Protein AF-A0A382AX75-F1 (afdb_monomer_lite)

InterPro domains:
  IPR029475 Protein of unknown function DUF6807 [PF14100] (88-150)

Organism: NCBI:txid408172

Radius of gyration: 19.89 Å; chains: 1; bounding box: 48×31×46 Å

Secondary structure (DSSP, 8-state):
-EEEEE-SS-B-SEEEEEEPPTT---SEEEEEETTS-EEEEEE-SSSSEEEEEE--B-TT-EEEEEEEEES--PPPTTEEEEEETTEEEEEETTEEEEEEE-STTSSS-EEEEEB-TTS-B-SSS---S--TT--GGGGSTT---SSTT--

Foldseek 3Di:
DKDKDADQAWDAWDKDKDAADPPDDAQWKWWQWPVRDIWIWGQDPPHRMTITGDHTDHHPDMTMTDIDHDNDDDDDPQWDWDDDDQKIFIGGNNHTAWMWGGDDQAPDIAIPFGADPVRDGQDDPDDDGDDPPDDNVCGHPPPNPDPPPPD

pLDDT: mean 81.14, std 15.75, range [34.84, 95.81]

Sequence (151 aa):
MDLSFTIPRSRPAHLAVFASPEVCESPYLQLTSQGGVRFVAERDPDLPLYHVHLPALMAGRELTCAVEELSDARSADGIGFEKKGGSIDVALFDRPFMTFHHGDAYPKPVINPILTPGGVNMLREPMGRYADGEHPWQRGLTLMQGAINGV

Structure (mmCIF, N/CA/C/O backbone):
data_AF-A0A382AX75-F1
#
_entry.id   AF-A0A382AX75-F1
#
loop_
_atom_site.group_PDB
_atom_site.id
_atom_site.type_symbol
_atom_site.label_atom_id
_atom_site.label_alt_id
_atom_site.label_comp_id
_atom_site.label_asym_id
_atom_site.label_entity_id
_atom_site.label_seq_id
_atom_site.pdbx_PDB_ins_code
_atom_site.Cartn_x
_atom_site.Cartn_y
_atom_site.Cartn_z
_atom_site.occupancy
_atom_site.B_iso_or_equiv
_atom_site.auth_seq_id
_atom_site.auth_comp_id
_atom_site.auth_asym_id
_atom_site.auth_atom_id
_atom_site.pdbx_PDB_model_num
ATOM 1 N N . MET A 1 1 ? -19.226 -6.582 13.601 1.00 87.12 1 MET A N 1
ATOM 2 C CA . MET A 1 1 ? -18.192 -7.002 14.572 1.00 87.12 1 MET A CA 1
ATOM 3 C C . MET A 1 1 ? -17.411 -5.767 14.966 1.00 87.12 1 MET A C 1
ATOM 5 O O . MET A 1 1 ? -17.240 -4.914 14.102 1.00 87.12 1 MET A O 1
ATOM 9 N N . ASP A 1 2 ? -16.927 -5.697 16.205 1.00 89.19 2 ASP A N 1
ATOM 10 C CA . ASP A 1 2 ? -16.127 -4.567 16.679 1.00 89.19 2 ASP A CA 1
ATOM 11 C C . ASP A 1 2 ? -14.697 -5.014 17.005 1.00 89.19 2 ASP A C 1
ATOM 13 O O . ASP A 1 2 ? -14.481 -6.100 17.547 1.00 89.19 2 ASP A O 1
ATOM 17 N N . LEU A 1 3 ? -13.722 -4.173 16.662 1.00 90.69 3 LEU A N 1
ATOM 18 C CA . LEU A 1 3 ? -12.310 -4.338 16.998 1.00 90.69 3 LEU A CA 1
ATOM 19 C C . LEU A 1 3 ? -11.869 -3.218 17.929 1.00 90.69 3 LEU A C 1
ATOM 21 O O . LEU A 1 3 ? -12.098 -2.047 17.633 1.00 90.69 3 LEU A O 1
ATOM 25 N N . SER A 1 4 ? -11.181 -3.580 19.007 1.00 90.50 4 SER A N 1
ATOM 26 C CA . SER A 1 4 ? -10.613 -2.633 19.962 1.00 90.50 4 SER A CA 1
ATOM 27 C C . SER A 1 4 ? -9.091 -2.637 19.909 1.00 90.50 4 SER A C 1
ATOM 29 O O . SER A 1 4 ? -8.448 -3.679 20.032 1.00 90.50 4 SER A O 1
ATOM 31 N N . PHE A 1 5 ? -8.511 -1.448 19.779 1.00 87.19 5 PHE A N 1
ATOM 32 C CA . PHE A 1 5 ? -7.075 -1.220 19.838 1.00 87.19 5 PHE A CA 1
ATOM 33 C C . PHE A 1 5 ? -6.730 -0.534 21.160 1.00 87.19 5 PHE A C 1
ATOM 35 O O . PHE A 1 5 ? -7.031 0.646 21.363 1.00 87.19 5 PHE A O 1
ATOM 42 N N . THR A 1 6 ? -6.067 -1.270 22.052 1.00 82.31 6 THR A N 1
ATOM 43 C CA . THR A 1 6 ? -5.607 -0.746 23.343 1.00 82.31 6 THR A CA 1
ATOM 44 C C . THR A 1 6 ? -4.141 -0.363 23.253 1.00 82.31 6 THR A C 1
ATOM 46 O O . THR A 1 6 ? -3.287 -1.191 22.931 1.00 82.31 6 THR A O 1
ATOM 49 N N . ILE A 1 7 ? -3.829 0.898 23.555 1.00 79.81 7 ILE A N 1
ATOM 50 C CA . ILE A 1 7 ? -2.477 1.423 23.378 1.00 79.81 7 ILE A CA 1
ATOM 51 C C . ILE A 1 7 ? -1.865 1.815 24.729 1.00 79.81 7 ILE A C 1
ATOM 53 O O . ILE A 1 7 ? -2.242 2.833 25.319 1.00 79.81 7 ILE A O 1
ATOM 57 N N . PRO A 1 8 ? -0.872 1.048 25.226 1.00 80.88 8 PRO A N 1
ATOM 58 C CA . PRO A 1 8 ? -0.273 1.298 26.536 1.00 80.88 8 PRO A CA 1
ATOM 59 C C . PRO A 1 8 ? 0.640 2.534 26.555 1.00 80.88 8 PRO A C 1
ATOM 61 O O . PRO A 1 8 ? 0.988 3.025 27.625 1.00 80.88 8 PRO A O 1
ATOM 64 N N . ARG A 1 9 ? 1.064 3.039 25.388 1.00 85.75 9 ARG A N 1
ATOM 65 C CA . ARG A 1 9 ? 1.931 4.220 25.244 1.00 85.75 9 ARG A CA 1
ATOM 66 C C . ARG A 1 9 ? 1.542 5.006 24.006 1.00 85.75 9 ARG A C 1
ATOM 68 O O . ARG A 1 9 ? 1.381 4.389 22.962 1.00 85.75 9 ARG A O 1
ATOM 75 N N . SER A 1 10 ? 1.465 6.332 24.100 1.00 89.38 10 SER A N 1
ATOM 76 C CA . SER A 1 10 ? 1.103 7.189 22.970 1.00 89.38 10 SER A CA 1
ATOM 77 C C . SER A 1 10 ? 1.969 6.884 21.750 1.00 89.38 10 SER A C 1
ATOM 79 O O . SER A 1 10 ? 3.183 6.702 21.876 1.00 89.38 10 SER A O 1
ATOM 81 N N . ARG A 1 11 ? 1.346 6.840 20.575 1.00 88.12 11 ARG A N 1
ATOM 82 C CA . ARG A 1 11 ? 2.020 6.618 19.298 1.00 88.12 11 ARG A CA 1
ATOM 83 C C . ARG A 1 11 ? 1.633 7.717 18.313 1.00 88.12 11 ARG A C 1
ATOM 85 O O . ARG A 1 11 ? 0.460 8.091 18.273 1.00 88.12 11 ARG A O 1
ATOM 92 N N . PRO A 1 12 ? 2.578 8.225 17.504 1.00 91.31 12 PRO A N 1
ATOM 93 C CA . PRO A 1 12 ? 2.220 9.005 16.324 1.00 91.31 12 PRO A CA 1
ATOM 94 C C . PRO A 1 12 ? 1.417 8.137 15.339 1.00 91.31 12 PRO A C 1
ATOM 96 O O . PRO A 1 12 ? 1.199 6.946 15.582 1.00 91.31 12 PRO A O 1
ATOM 99 N N . ALA A 1 13 ? 0.969 8.726 14.228 1.00 90.88 13 ALA A N 1
ATOM 100 C CA . ALA A 1 13 ? 0.380 7.948 13.141 1.00 90.88 13 ALA A CA 1
ATOM 101 C C . ALA A 1 13 ? 1.342 6.824 12.721 1.00 90.88 13 ALA A C 1
ATOM 103 O O . ALA A 1 13 ? 2.556 7.039 12.649 1.00 90.88 13 ALA A O 1
ATOM 104 N N . HIS A 1 14 ? 0.813 5.617 12.551 1.00 90.19 14 HIS A N 1
ATOM 105 C CA . HIS A 1 14 ? 1.630 4.422 12.373 1.00 90.19 14 HIS A CA 1
ATOM 106 C C . HIS A 1 14 ? 0.865 3.306 11.668 1.00 90.19 14 HIS A C 1
ATOM 108 O O . HIS A 1 14 ? -0.364 3.254 11.688 1.00 90.19 14 HIS A O 1
ATOM 114 N N . LEU A 1 15 ? 1.623 2.367 11.102 1.00 92.38 15 LEU A N 1
ATOM 115 C CA . LEU A 1 15 ? 1.094 1.094 10.637 1.00 92.38 15 LEU A CA 1
ATOM 116 C C . LEU A 1 15 ? 0.867 0.166 11.837 1.00 92.38 15 LEU A C 1
ATOM 118 O O . LEU A 1 15 ? 1.799 -0.126 12.591 1.00 92.38 15 LEU A O 1
ATOM 122 N N . ALA A 1 16 ? -0.372 -0.275 12.018 1.00 91.62 16 ALA A N 1
ATOM 123 C CA . ALA A 1 16 ? -0.766 -1.272 12.999 1.00 91.62 16 ALA A CA 1
ATOM 124 C C . ALA A 1 16 ? -1.098 -2.597 12.307 1.00 91.62 16 ALA A C 1
ATOM 126 O O . ALA A 1 16 ? -1.484 -2.622 11.138 1.00 91.62 16 ALA A O 1
ATOM 127 N N . VAL A 1 17 ? -0.950 -3.688 13.057 1.00 93.62 17 VAL A N 1
ATOM 128 C CA . VAL A 1 17 ? -1.221 -5.051 12.597 1.00 93.62 17 VAL A CA 1
ATOM 129 C C . VAL A 1 17 ? -2.146 -5.726 13.596 1.00 93.62 17 VAL A C 1
ATOM 131 O O . VAL A 1 17 ? -1.945 -5.595 14.805 1.00 93.62 17 VAL A O 1
ATOM 134 N N . PHE A 1 18 ? -3.150 -6.441 13.101 1.00 93.38 18 PHE A N 1
ATOM 135 C CA . PHE A 1 18 ? -4.061 -7.228 13.929 1.00 93.38 18 PHE A CA 1
ATOM 136 C C . PHE A 1 18 ? -4.400 -8.560 13.261 1.00 93.38 18 PHE A C 1
ATOM 138 O O . PHE A 1 18 ? -4.280 -8.706 12.046 1.00 93.38 18 PHE A O 1
ATOM 145 N N . ALA A 1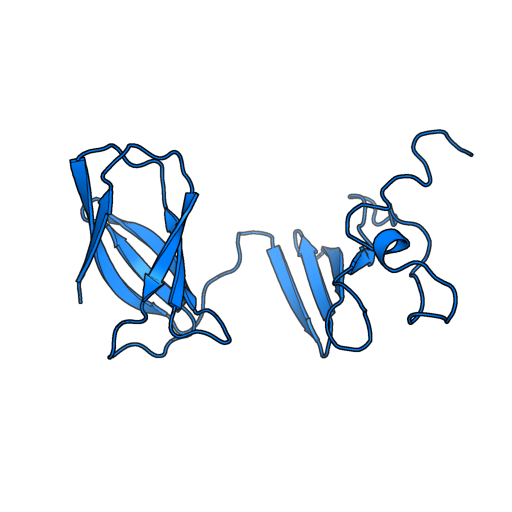 19 ? -4.786 -9.545 14.071 1.00 93.38 19 ALA A N 1
ATOM 146 C CA . ALA A 1 19 ? -5.172 -10.858 13.575 1.00 93.38 19 ALA A CA 1
ATOM 147 C C . ALA A 1 19 ? -6.471 -10.787 12.768 1.00 93.38 19 ALA A C 1
ATOM 149 O O . ALA A 1 19 ? -7.385 -10.044 13.126 1.00 93.38 19 ALA A O 1
ATOM 150 N N . SER A 1 20 ? -6.547 -11.585 11.704 1.00 91.62 20 SER A N 1
ATOM 151 C CA . SER A 1 20 ? -7.766 -11.758 10.921 1.00 91.62 20 SER A CA 1
ATOM 152 C C . SER A 1 20 ? -8.920 -12.158 11.837 1.00 91.62 20 SER A C 1
ATOM 154 O O . SER A 1 20 ? -8.795 -13.148 12.564 1.00 91.62 20 SER A O 1
ATOM 156 N N . PRO A 1 21 ? -10.047 -11.432 11.811 1.00 88.56 21 PRO A N 1
ATOM 157 C CA . PRO A 1 21 ? -11.281 -11.927 12.395 1.00 88.56 21 PRO A CA 1
ATOM 158 C C . PRO A 1 21 ? -11.650 -13.289 11.801 1.00 88.56 21 PRO A C 1
ATOM 160 O O . PRO A 1 21 ? -11.565 -13.455 10.587 1.00 88.56 21 PRO A O 1
ATOM 163 N N . GLU A 1 22 ? -12.090 -14.245 12.625 1.00 79.06 22 GLU A N 1
ATOM 164 C CA . GLU A 1 22 ? -12.398 -15.622 12.180 1.00 79.06 22 GLU A CA 1
ATOM 165 C C . GLU A 1 22 ? -13.442 -15.693 11.054 1.00 79.06 22 GLU A C 1
ATOM 167 O O . GLU A 1 22 ? -13.482 -16.665 10.308 1.00 79.06 22 GLU A O 1
ATOM 172 N N . VAL A 1 23 ? -14.287 -14.668 10.932 1.00 83.75 23 VAL A N 1
ATOM 173 C CA . VAL A 1 23 ? -15.411 -14.620 9.985 1.00 83.75 23 VAL A CA 1
ATOM 174 C C . VAL A 1 23 ? -15.082 -13.818 8.721 1.00 83.75 23 VAL A C 1
ATOM 176 O O . VAL A 1 23 ? -15.915 -13.741 7.826 1.00 83.75 23 VAL A O 1
ATOM 179 N N . CYS A 1 24 ? -13.907 -13.187 8.654 1.00 85.56 24 CYS A N 1
ATOM 180 C CA . CYS A 1 24 ? -13.545 -12.306 7.551 1.00 85.56 24 CYS A CA 1
ATOM 181 C C . CYS A 1 24 ? -12.520 -12.967 6.634 1.00 85.56 24 CYS A C 1
ATOM 183 O O . CYS A 1 24 ? -11.464 -13.411 7.086 1.00 85.56 24 CYS A O 1
ATOM 185 N N . GLU A 1 25 ? -12.804 -12.962 5.334 1.00 86.94 25 GLU A N 1
ATOM 186 C CA . GLU A 1 25 ? -11.872 -13.435 4.306 1.00 86.94 25 GLU A CA 1
ATOM 187 C C . GLU A 1 25 ? -11.537 -12.366 3.265 1.00 86.94 25 GLU A C 1
ATOM 189 O O . GLU A 1 25 ? -10.603 -12.539 2.474 1.00 86.94 25 GLU A O 1
ATOM 194 N N . SER A 1 26 ? -12.256 -11.245 3.280 1.00 92.56 26 SER A N 1
ATOM 195 C CA . SER A 1 26 ? -12.091 -10.198 2.283 1.00 92.56 26 SER A CA 1
ATOM 196 C C . SER A 1 26 ? -10.661 -9.634 2.245 1.00 92.56 26 SER A C 1
ATOM 198 O O . SER A 1 26 ? -10.054 -9.440 3.303 1.00 92.56 26 SER A O 1
ATOM 200 N N . PRO A 1 27 ? -10.097 -9.309 1.064 1.00 92.31 27 PRO A N 1
ATOM 201 C CA . PRO A 1 27 ? -8.770 -8.689 0.971 1.00 92.31 27 PRO A CA 1
ATOM 202 C C . PRO A 1 27 ? -8.689 -7.343 1.703 1.00 92.31 27 PRO A C 1
ATOM 204 O O . PRO A 1 27 ? -7.602 -6.928 2.102 1.00 92.31 27 PRO A O 1
ATOM 207 N N . TYR A 1 28 ? -9.831 -6.682 1.913 1.00 95.06 28 TYR A N 1
ATOM 208 C CA . TYR A 1 28 ? -9.918 -5.399 2.591 1.00 95.06 28 TYR A CA 1
ATOM 209 C C . TYR A 1 28 ? -11.020 -5.389 3.648 1.00 95.06 28 TYR A C 1
ATOM 211 O O . TYR A 1 28 ? -12.079 -5.996 3.473 1.00 95.06 28 TYR A O 1
ATOM 219 N N . LEU A 1 29 ? -10.790 -4.636 4.723 1.00 95.31 29 LEU A N 1
ATOM 220 C CA . LEU A 1 29 ? -11.796 -4.308 5.732 1.00 95.31 29 LEU A CA 1
ATOM 221 C C . LEU A 1 29 ? -11.914 -2.791 5.875 1.00 95.31 29 LEU A C 1
ATOM 223 O O . LEU A 1 29 ? -10.906 -2.086 5.946 1.00 95.31 29 LEU A O 1
ATOM 227 N N . GLN A 1 30 ? -13.140 -2.287 5.990 1.00 95.00 30 GLN A N 1
ATOM 228 C CA . GLN A 1 30 ? -13.403 -0.933 6.457 1.00 95.00 30 GLN A CA 1
ATOM 229 C C . GLN A 1 30 ? -13.522 -0.941 7.979 1.00 95.00 30 GLN A C 1
ATOM 231 O O . GLN A 1 30 ? -14.380 -1.617 8.544 1.00 95.00 30 GLN A O 1
ATOM 236 N N . LEU A 1 31 ? -12.691 -0.142 8.642 1.00 95.12 31 LEU A N 1
ATOM 237 C CA . LEU A 1 31 ? -12.775 0.115 10.074 1.00 95.12 31 LEU A CA 1
ATOM 238 C C . LEU A 1 31 ? -13.384 1.497 10.292 1.00 95.12 31 LEU A C 1
ATOM 240 O O . LEU A 1 31 ? -12.782 2.502 9.919 1.00 95.12 31 LEU A O 1
ATOM 244 N N . THR A 1 32 ? -14.553 1.567 10.921 1.00 95.50 32 THR A N 1
ATOM 245 C CA . THR A 1 32 ? -15.196 2.839 11.277 1.00 95.50 32 THR A CA 1
ATOM 246 C C . THR A 1 32 ? -15.095 3.063 12.777 1.00 95.50 32 THR A C 1
ATOM 248 O O . THR A 1 32 ? -15.743 2.369 13.556 1.00 95.50 32 THR A O 1
ATOM 251 N N . SER A 1 33 ? -14.276 4.030 13.187 1.00 93.44 33 SER A N 1
ATOM 252 C CA . SER A 1 33 ? -14.131 4.417 14.598 1.00 93.44 33 SER A CA 1
ATOM 253 C C . SER A 1 33 ? -15.424 4.966 15.203 1.00 93.44 33 SER A C 1
ATOM 255 O O . SER A 1 33 ? -16.301 5.451 14.486 1.00 93.44 33 SER A O 1
ATOM 257 N N . GLN A 1 34 ? -15.491 5.017 16.537 1.00 90.19 34 GLN A N 1
ATOM 258 C CA . GLN A 1 34 ? -16.614 5.636 17.262 1.00 90.19 34 GLN A CA 1
ATOM 259 C C . GLN A 1 34 ? -16.869 7.104 16.853 1.00 90.19 34 GLN A C 1
ATOM 261 O O . GLN A 1 34 ? -17.991 7.588 16.954 1.00 90.19 34 GLN A O 1
ATOM 266 N N . GLY A 1 35 ? -15.839 7.820 16.379 1.00 88.19 35 GLY A N 1
ATOM 267 C CA . GLY A 1 35 ? -15.943 9.195 15.871 1.00 88.19 35 GLY A CA 1
ATOM 268 C C . GLY A 1 35 ? -16.345 9.309 14.394 1.00 88.19 35 GLY A C 1
ATOM 269 O O . GLY A 1 35 ? -16.302 10.405 13.845 1.00 88.19 35 GLY A O 1
ATOM 270 N N . GLY A 1 36 ? -16.674 8.197 13.728 1.00 91.50 36 GLY A N 1
ATOM 271 C CA . GLY A 1 36 ? -17.069 8.156 12.316 1.00 91.50 36 GLY A CA 1
ATOM 272 C C . GLY A 1 36 ? -15.913 8.212 11.312 1.00 91.50 36 GLY A C 1
ATOM 273 O O . GLY A 1 36 ? -16.150 8.181 10.106 1.00 91.50 36 GLY A O 1
ATOM 274 N N . VAL A 1 37 ? -14.661 8.272 11.778 1.00 91.56 37 VAL A N 1
ATOM 275 C CA . VAL A 1 37 ? -13.478 8.217 10.904 1.00 91.56 37 VAL A CA 1
ATOM 276 C C . VAL A 1 37 ? -13.315 6.799 10.368 1.00 91.56 37 VAL A C 1
ATOM 278 O O . VAL A 1 37 ? -13.379 5.843 11.147 1.00 91.56 37 VAL A O 1
ATOM 281 N N . ARG A 1 38 ? -13.100 6.689 9.055 1.00 93.25 38 ARG A N 1
ATOM 282 C CA . ARG A 1 38 ? -12.932 5.428 8.330 1.00 93.25 38 ARG A CA 1
ATOM 283 C C . ARG A 1 38 ? -11.464 5.165 8.022 1.00 93.25 38 ARG A C 1
ATOM 285 O O . ARG A 1 38 ? -10.747 6.071 7.603 1.00 93.25 38 ARG A O 1
ATOM 292 N N . PHE A 1 39 ? -11.060 3.914 8.172 1.00 92.62 39 PHE A N 1
ATOM 293 C CA . PHE A 1 39 ? -9.751 3.400 7.788 1.00 92.62 39 PHE A CA 1
ATOM 294 C C . PHE A 1 39 ? -9.939 2.163 6.921 1.00 92.62 39 PHE A C 1
ATOM 296 O O . PHE A 1 39 ? -10.914 1.430 7.092 1.00 92.62 39 PHE A O 1
ATOM 303 N N . VAL A 1 40 ? -8.994 1.919 6.022 1.00 94.06 40 VAL A N 1
ATOM 304 C CA . VAL A 1 40 ? -8.936 0.679 5.250 1.00 94.06 40 VAL A CA 1
ATOM 305 C C . VAL A 1 40 ? -7.822 -0.177 5.829 1.00 94.06 40 VAL A C 1
ATOM 307 O O . VAL A 1 40 ? -6.697 0.299 5.990 1.00 94.06 40 VAL A O 1
ATOM 310 N N . ALA A 1 41 ? -8.156 -1.416 6.173 1.00 95.00 41 ALA A N 1
ATOM 311 C CA . ALA A 1 41 ? -7.191 -2.437 6.532 1.00 95.00 41 ALA A CA 1
ATOM 312 C C . ALA A 1 41 ? -7.000 -3.397 5.354 1.00 95.00 41 ALA A C 1
ATOM 314 O O . ALA A 1 41 ? -7.983 -3.858 4.777 1.00 95.00 41 ALA A O 1
ATOM 315 N N . GLU A 1 42 ? -5.754 -3.707 5.016 1.00 94.81 42 GLU A N 1
ATOM 316 C CA . GLU A 1 42 ? -5.386 -4.603 3.918 1.00 94.81 42 GLU A CA 1
ATOM 317 C C . GLU A 1 42 ? -4.914 -5.944 4.475 1.00 94.81 42 GLU A C 1
ATOM 319 O O . GLU A 1 42 ? -4.100 -5.984 5.404 1.00 94.81 42 GLU A O 1
ATOM 324 N N . ARG A 1 43 ? -5.435 -7.043 3.929 1.00 94.06 43 ARG A N 1
ATOM 325 C CA . ARG A 1 43 ? -5.050 -8.393 4.336 1.00 94.06 43 ARG A CA 1
ATOM 326 C C . ARG A 1 43 ? -3.614 -8.669 3.902 1.00 94.06 43 ARG A C 1
ATOM 328 O O . ARG A 1 43 ? -3.234 -8.379 2.769 1.00 94.06 43 ARG A O 1
ATOM 335 N N . ASP A 1 44 ? -2.824 -9.244 4.798 1.00 92.12 44 ASP A N 1
ATOM 336 C CA . ASP A 1 44 ? -1.541 -9.824 4.420 1.00 92.12 44 ASP A CA 1
ATOM 337 C C . ASP A 1 44 ? -1.781 -11.007 3.455 1.00 92.12 44 ASP A C 1
ATOM 339 O O . ASP A 1 44 ? -2.693 -11.805 3.691 1.00 92.12 44 ASP A O 1
ATOM 343 N N . PRO A 1 45 ? -1.029 -11.117 2.346 1.00 85.31 45 PRO A N 1
ATOM 344 C CA . PRO A 1 45 ? -1.253 -12.170 1.356 1.00 85.31 45 PRO A CA 1
ATOM 345 C C . PRO A 1 45 ? -0.913 -13.575 1.871 1.00 85.31 45 PRO A C 1
ATOM 347 O O . PRO A 1 45 ? -1.489 -14.546 1.384 1.00 85.31 45 PRO A O 1
ATOM 350 N N . ASP A 1 46 ? -0.006 -13.683 2.844 1.00 88.00 46 ASP A N 1
ATOM 351 C CA . ASP A 1 46 ? 0.578 -14.951 3.284 1.00 88.00 46 ASP A CA 1
ATOM 352 C C . ASP A 1 46 ? 0.233 -15.284 4.744 1.00 88.00 46 ASP A C 1
ATOM 354 O O . ASP A 1 46 ? 0.300 -16.442 5.165 1.00 88.00 46 ASP A O 1
ATOM 358 N N . LEU A 1 47 ? -0.139 -14.275 5.536 1.00 91.69 47 LEU A N 1
ATOM 359 C CA . LEU A 1 47 ? -0.424 -14.398 6.960 1.00 91.69 47 LEU A CA 1
ATOM 360 C C . LEU A 1 47 ? -1.894 -14.074 7.270 1.00 91.69 47 LEU A C 1
ATOM 362 O O . LEU A 1 47 ? -2.509 -13.229 6.623 1.00 91.69 47 LEU A O 1
ATOM 366 N N . PRO A 1 48 ? -2.487 -14.678 8.318 1.00 92.12 48 PRO A N 1
ATOM 367 C CA . PRO A 1 48 ? -3.846 -14.362 8.758 1.00 92.12 48 PRO A CA 1
ATOM 368 C C . PRO A 1 48 ? -3.873 -13.046 9.557 1.00 92.12 48 PRO A C 1
ATOM 370 O O . PRO A 1 48 ? -4.299 -13.009 10.712 1.00 92.12 48 PRO A O 1
ATOM 373 N N . LEU A 1 49 ? -3.373 -11.964 8.962 1.00 95.19 49 LEU A N 1
ATOM 374 C CA . LEU A 1 49 ? -3.210 -10.645 9.567 1.00 95.19 49 LEU A CA 1
ATOM 375 C C . LEU A 1 49 ? -3.762 -9.563 8.634 1.00 95.19 49 LEU A C 1
ATOM 377 O O . LEU A 1 49 ? -3.795 -9.733 7.418 1.00 95.19 49 LEU A O 1
ATOM 381 N N . TYR A 1 50 ? -4.137 -8.426 9.209 1.00 95.81 50 TYR A N 1
ATOM 382 C CA . TYR A 1 50 ? -4.452 -7.203 8.479 1.00 95.81 50 TYR A CA 1
ATOM 383 C C . TYR A 1 50 ? -3.529 -6.066 8.908 1.00 95.81 50 TYR A C 1
ATOM 385 O O . TYR A 1 50 ? -3.193 -5.927 10.087 1.00 95.81 50 TYR A O 1
ATOM 393 N N . HIS A 1 51 ? -3.179 -5.223 7.943 1.00 95.06 51 HIS A N 1
ATOM 394 C CA . HIS A 1 51 ? -2.393 -4.008 8.100 1.00 95.06 51 HIS A CA 1
ATOM 395 C C . HIS A 1 51 ? -3.297 -2.786 7.978 1.00 95.06 51 HIS A C 1
ATOM 397 O O . HIS A 1 51 ? -4.066 -2.687 7.030 1.00 95.06 51 HIS A O 1
ATOM 403 N N . VAL A 1 52 ? -3.199 -1.827 8.897 1.00 94.38 52 VAL A N 1
ATOM 404 C CA . VAL A 1 52 ? -3.979 -0.582 8.834 1.00 94.38 52 VAL A CA 1
ATOM 405 C C . VAL A 1 52 ? -3.151 0.610 9.286 1.00 94.38 52 VAL A C 1
ATOM 407 O O . VAL A 1 52 ? -2.445 0.547 10.293 1.00 94.38 52 VAL A O 1
ATOM 410 N N . HIS A 1 53 ? -3.237 1.720 8.556 1.00 92.44 53 HIS A N 1
ATOM 411 C CA . HIS A 1 53 ? -2.602 2.967 8.965 1.00 92.44 53 HIS A CA 1
ATOM 412 C C . HIS A 1 53 ? -3.514 3.733 9.932 1.00 92.44 53 HIS A C 1
ATOM 414 O O . HIS A 1 53 ? -4.513 4.334 9.531 1.00 92.44 53 HIS A O 1
ATOM 420 N N . LEU A 1 54 ? -3.173 3.700 11.219 1.00 90.94 54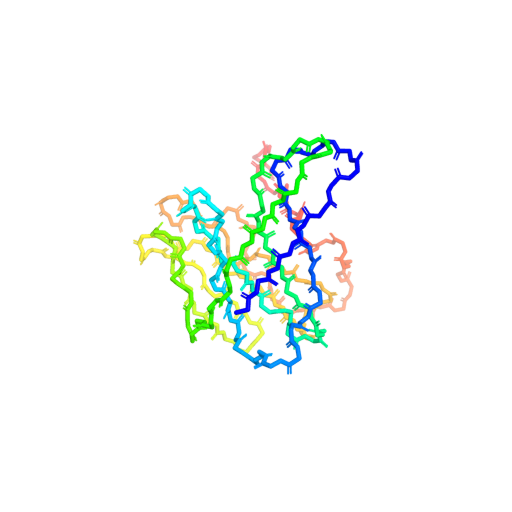 LEU A N 1
ATOM 421 C CA . LEU A 1 54 ? -3.925 4.369 12.276 1.00 90.94 54 LEU A CA 1
ATOM 422 C C . LEU A 1 54 ? -3.426 5.807 12.494 1.00 90.94 54 LEU A C 1
ATOM 424 O O . LEU A 1 54 ? -2.245 6.103 12.273 1.00 90.94 54 LEU A O 1
ATOM 428 N N . PRO A 1 55 ? -4.300 6.716 12.967 1.00 89.38 55 PRO A N 1
ATOM 429 C CA . PRO A 1 55 ? -3.902 8.070 13.332 1.00 89.38 55 PRO A CA 1
ATOM 430 C C . PRO A 1 55 ? -2.998 8.063 14.573 1.00 89.38 55 PRO A C 1
ATOM 432 O O . PRO A 1 55 ? -2.699 7.021 15.158 1.00 89.38 55 PRO A O 1
ATOM 435 N N . ALA A 1 56 ? -2.557 9.247 15.001 1.00 90.50 56 ALA A N 1
ATOM 436 C CA . ALA A 1 56 ? -1.907 9.376 16.298 1.00 90.50 56 ALA A CA 1
ATOM 437 C C . ALA A 1 56 ? -2.880 8.974 17.416 1.00 90.50 56 ALA A C 1
ATOM 439 O O . ALA A 1 56 ? -4.032 9.411 17.442 1.00 90.50 56 ALA A O 1
ATOM 440 N N . LEU A 1 57 ? -2.406 8.150 18.345 1.00 88.69 57 LEU A N 1
ATOM 441 C CA . LEU A 1 57 ? -3.205 7.604 19.434 1.00 88.69 57 LEU A CA 1
ATOM 442 C C . LEU A 1 57 ? -2.531 7.890 20.773 1.00 88.69 57 LEU A C 1
ATOM 444 O O . LEU A 1 57 ? -1.309 7.829 20.910 1.00 88.69 57 LEU A O 1
ATOM 448 N N . MET A 1 58 ? -3.344 8.218 21.772 1.00 89.00 58 MET A N 1
ATOM 449 C CA . MET A 1 58 ? -2.878 8.617 23.100 1.00 89.00 58 MET A CA 1
ATOM 450 C C . MET A 1 58 ? -2.878 7.428 24.060 1.00 89.00 58 MET A C 1
ATOM 452 O O . MET A 1 58 ? -3.792 6.607 24.030 1.00 89.00 58 MET A O 1
ATOM 456 N N . ALA A 1 59 ? -1.871 7.363 24.935 1.00 88.50 59 ALA A N 1
ATOM 457 C CA . ALA A 1 59 ? -1.768 6.338 25.969 1.00 88.50 59 ALA A CA 1
ATOM 458 C C . ALA A 1 59 ? -3.051 6.252 26.808 1.00 88.50 59 ALA A C 1
ATOM 460 O O . ALA A 1 59 ? -3.606 7.277 27.210 1.00 88.50 59 ALA A O 1
ATOM 461 N N . GLY A 1 60 ? -3.494 5.027 27.092 1.00 84.69 60 GLY A N 1
ATOM 462 C CA . GLY A 1 60 ? -4.659 4.774 27.942 1.00 84.69 60 GLY A CA 1
ATOM 463 C C . GLY A 1 60 ? -6.008 5.075 27.285 1.00 84.69 60 GLY A C 1
ATOM 464 O O . GLY A 1 60 ? -7.033 4.941 27.946 1.00 84.69 60 GLY A O 1
ATOM 465 N N . ARG A 1 61 ? -6.032 5.464 26.002 1.00 85.38 61 ARG A N 1
ATOM 466 C CA . ARG A 1 61 ? -7.262 5.505 25.207 1.00 85.38 61 ARG A CA 1
ATOM 467 C C . ARG A 1 61 ? -7.423 4.214 24.418 1.00 85.38 61 ARG A C 1
ATOM 469 O O . ARG A 1 61 ? -6.454 3.667 23.893 1.00 85.38 61 ARG A O 1
ATOM 476 N N . GLU A 1 62 ? -8.664 3.768 24.331 1.00 88.25 62 GLU A N 1
ATOM 477 C CA . GLU A 1 62 ? -9.084 2.660 23.486 1.00 88.25 62 GLU A CA 1
ATOM 478 C C . GLU A 1 62 ? -9.726 3.224 22.219 1.00 88.25 62 GLU A C 1
ATOM 480 O O . GLU A 1 62 ? -10.550 4.139 22.286 1.00 88.25 62 GLU A O 1
ATOM 485 N N . LEU A 1 63 ? -9.320 2.702 21.065 1.00 90.12 63 LEU A N 1
ATOM 486 C CA . LEU A 1 63 ? -9.979 2.965 19.792 1.00 90.12 63 LEU A CA 1
ATOM 487 C C . LEU A 1 63 ? -10.811 1.736 19.442 1.00 90.12 63 LEU A C 1
ATOM 489 O O . LEU A 1 63 ? -10.235 0.692 19.144 1.00 90.12 63 LEU A O 1
ATOM 493 N N . THR A 1 64 ? -12.137 1.863 19.445 1.00 92.94 64 THR A N 1
ATOM 494 C CA . THR A 1 64 ? -13.026 0.807 18.943 1.00 92.94 64 THR A CA 1
ATOM 495 C C . THR A 1 64 ? -13.515 1.171 17.551 1.00 92.94 64 THR A C 1
ATOM 497 O O . THR A 1 64 ? -13.918 2.314 17.304 1.00 92.94 64 THR A O 1
ATOM 500 N N . CYS A 1 65 ? -13.495 0.191 16.657 1.00 94.69 65 CYS A N 1
ATOM 501 C CA . CYS A 1 65 ? -13.934 0.315 15.280 1.00 94.69 65 CYS A CA 1
ATOM 502 C C . CYS A 1 65 ? -14.961 -0.764 14.942 1.00 94.69 65 CYS A C 1
ATOM 504 O O . CYS A 1 65 ? -14.699 -1.946 15.159 1.00 94.69 65 CYS A O 1
ATOM 506 N N . ALA A 1 66 ? -16.077 -0.365 14.335 1.00 95.12 66 ALA A N 1
ATOM 507 C CA . ALA A 1 66 ? -16.958 -1.294 13.640 1.00 95.12 66 ALA A CA 1
ATOM 508 C C . ALA A 1 66 ? -16.275 -1.778 12.353 1.00 95.12 66 ALA A C 1
ATOM 510 O O . ALA A 1 66 ? -15.649 -0.980 11.647 1.00 95.12 66 ALA A O 1
ATOM 511 N N . VAL A 1 67 ? -16.397 -3.072 12.063 1.00 94.69 67 VAL A N 1
ATOM 512 C CA . VAL A 1 67 ? -15.758 -3.741 10.921 1.00 94.69 67 VAL A CA 1
ATOM 513 C C . VAL A 1 67 ? -16.790 -4.117 9.868 1.00 94.69 67 VAL A C 1
ATOM 515 O O . VAL A 1 67 ? -17.804 -4.744 10.186 1.00 94.69 67 VAL A O 1
ATOM 518 N N . GLU A 1 68 ? -16.482 -3.791 8.618 1.00 94.25 68 GLU A N 1
ATOM 519 C CA . GLU A 1 68 ? -17.228 -4.188 7.425 1.00 94.25 68 GLU A CA 1
ATOM 520 C C . GLU A 1 68 ? -16.257 -4.742 6.373 1.00 94.25 68 GLU A C 1
ATOM 522 O O . GLU A 1 68 ? -15.159 -4.209 6.200 1.00 94.25 68 GLU A O 1
ATOM 527 N N . GLU A 1 69 ? -16.635 -5.818 5.682 1.00 94.19 69 GLU A N 1
ATOM 528 C CA . GLU A 1 69 ? -15.831 -6.358 4.584 1.00 94.19 69 GLU A CA 1
ATOM 529 C C . GLU A 1 69 ? -15.930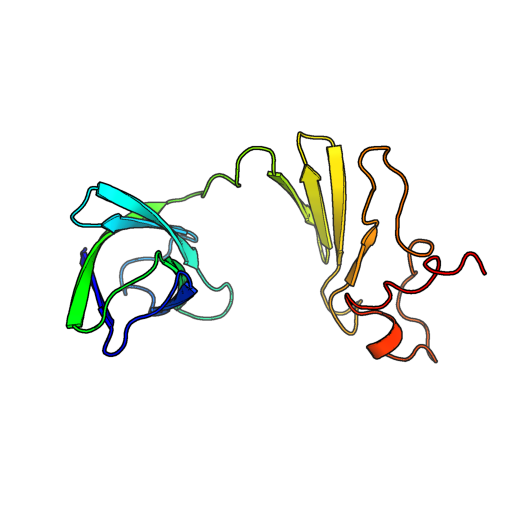 -5.471 3.340 1.00 94.19 69 GLU A C 1
ATOM 531 O O . GLU A 1 69 ? -17.009 -5.024 2.957 1.00 94.19 69 GLU A O 1
ATOM 536 N N . LEU A 1 70 ? -14.793 -5.244 2.684 1.00 92.25 70 LEU A N 1
ATOM 537 C CA . LEU A 1 70 ? -14.716 -4.531 1.414 1.00 92.25 70 LEU A CA 1
ATOM 538 C C . LEU A 1 70 ? -14.111 -5.442 0.353 1.00 92.25 70 LEU A C 1
ATOM 540 O O . LEU A 1 70 ? -12.985 -5.909 0.511 1.00 92.25 70 LEU A O 1
ATOM 544 N N . SER A 1 71 ? -14.825 -5.655 -0.751 1.00 85.19 71 SER A N 1
ATOM 545 C CA . SER A 1 71 ? -14.316 -6.448 -1.877 1.00 85.19 71 SER A CA 1
ATOM 546 C C . SER A 1 71 ? -13.174 -5.759 -2.627 1.00 85.19 71 SER A C 1
ATOM 548 O O . SER A 1 71 ? -12.384 -6.427 -3.286 1.00 85.19 71 SER A O 1
ATOM 550 N N . ASP A 1 72 ? -13.106 -4.430 -2.546 1.00 83.31 72 ASP A N 1
ATOM 551 C CA . ASP A 1 72 ? -12.067 -3.610 -3.159 1.00 83.31 72 ASP A CA 1
ATOM 552 C C . ASP A 1 72 ? -11.822 -2.352 -2.315 1.00 83.31 72 ASP A C 1
ATOM 554 O O . ASP A 1 72 ? -12.730 -1.841 -1.651 1.00 83.31 72 ASP A O 1
ATOM 558 N N . ALA A 1 73 ? -10.596 -1.845 -2.357 1.00 80.81 73 ALA A N 1
ATOM 559 C CA . ALA A 1 73 ? -10.210 -0.587 -1.750 1.00 80.81 73 ALA A CA 1
ATOM 560 C C . ALA A 1 73 ? -9.730 0.354 -2.848 1.00 80.81 73 ALA A C 1
ATOM 562 O O . ALA A 1 73 ? -8.769 0.076 -3.568 1.00 80.81 73 ALA A O 1
ATOM 563 N N . ARG A 1 74 ? -10.387 1.511 -2.959 1.00 78.38 74 ARG A N 1
ATOM 564 C CA . ARG A 1 74 ? -9.966 2.524 -3.921 1.00 78.38 74 ARG A CA 1
ATOM 565 C C . ARG A 1 74 ? -8.527 2.931 -3.605 1.00 78.38 74 ARG A C 1
ATOM 567 O O . ARG A 1 74 ? -8.214 3.290 -2.471 1.00 78.38 74 ARG A O 1
ATOM 574 N N . SER A 1 75 ? -7.675 2.909 -4.626 1.00 76.88 75 SER A N 1
ATOM 575 C CA . SER A 1 75 ? -6.346 3.518 -4.539 1.00 76.88 75 SER A CA 1
ATOM 576 C C . SER A 1 75 ? -6.465 4.987 -4.135 1.00 76.88 75 SER A C 1
ATOM 578 O O . SER A 1 75 ? -7.496 5.622 -4.376 1.00 76.88 75 SER A O 1
ATOM 580 N N . ALA A 1 76 ? -5.410 5.541 -3.533 1.00 78.25 76 ALA A N 1
ATOM 581 C CA . ALA A 1 76 ? -5.368 6.974 -3.262 1.00 78.25 76 ALA A CA 1
ATOM 582 C C . ALA A 1 76 ? -5.632 7.765 -4.553 1.00 78.25 76 ALA A C 1
ATOM 584 O O . ALA A 1 76 ? -5.207 7.354 -5.636 1.00 78.25 76 ALA A O 1
ATOM 585 N N . ASP A 1 77 ? -6.342 8.890 -4.443 1.00 83.12 77 ASP A N 1
ATOM 586 C CA . ASP A 1 77 ? -6.701 9.693 -5.610 1.00 83.12 77 ASP A CA 1
ATOM 587 C C . ASP A 1 77 ? -5.457 10.049 -6.439 1.00 83.12 77 ASP A C 1
ATOM 589 O O . ASP A 1 77 ? -4.438 10.503 -5.917 1.00 83.12 77 ASP A O 1
ATOM 593 N N . GLY A 1 78 ? -5.552 9.822 -7.750 1.00 86.12 78 GLY A N 1
ATOM 594 C CA . GLY A 1 78 ? -4.452 10.045 -8.682 1.00 86.12 78 GLY A CA 1
ATOM 595 C C . GLY A 1 78 ? -3.414 8.925 -8.726 1.00 86.12 78 GLY A C 1
ATOM 596 O O . GLY A 1 78 ? -2.518 9.025 -9.549 1.00 86.12 78 GLY A O 1
ATOM 597 N N . ILE A 1 79 ? -3.511 7.861 -7.925 1.00 90.62 79 ILE A N 1
ATOM 598 C CA . ILE A 1 79 ? -2.644 6.682 -8.053 1.00 90.62 79 ILE A CA 1
ATOM 599 C C . ILE A 1 79 ? -3.393 5.587 -8.813 1.00 90.62 79 ILE A C 1
ATOM 601 O O . ILE A 1 79 ? -4.435 5.113 -8.368 1.00 90.62 79 ILE A O 1
ATOM 605 N N . GLY A 1 80 ? -2.840 5.176 -9.952 1.00 91.62 80 GLY A N 1
ATOM 606 C CA . GLY A 1 80 ? -3.256 3.983 -10.687 1.00 91.62 80 GLY A CA 1
ATOM 607 C C . GLY A 1 80 ? -2.157 2.929 -10.652 1.00 91.62 80 GLY A C 1
ATOM 608 O O . GLY A 1 80 ? -0.977 3.265 -10.535 1.00 91.62 80 GLY A O 1
ATOM 609 N N . PHE A 1 81 ? -2.516 1.653 -10.763 1.00 93.00 81 PHE A N 1
ATOM 610 C CA . PHE A 1 81 ? -1.524 0.596 -10.922 1.00 93.00 81 PHE A CA 1
ATOM 611 C C . PHE A 1 81 ? -2.046 -0.582 -11.746 1.00 93.00 81 PHE A C 1
ATOM 613 O O . PHE A 1 81 ? -3.244 -0.851 -11.788 1.00 93.00 81 PHE A O 1
ATOM 620 N N . GLU A 1 82 ? -1.123 -1.316 -12.360 1.00 93.19 82 GLU A N 1
ATOM 621 C CA . GLU A 1 82 ? -1.378 -2.572 -13.061 1.00 93.19 82 GLU A CA 1
ATOM 622 C C . GLU A 1 82 ? -0.423 -3.643 -12.517 1.00 93.19 82 GLU A C 1
ATOM 624 O O . GLU A 1 82 ? 0.799 -3.508 -12.604 1.00 93.19 82 GLU A O 1
ATOM 629 N N . LYS A 1 83 ? -0.973 -4.716 -11.937 1.00 90.19 83 LYS A N 1
ATOM 630 C CA . LYS A 1 83 ? -0.180 -5.860 -11.465 1.00 90.19 83 LYS A CA 1
ATOM 631 C C . LYS A 1 83 ? 0.110 -6.806 -12.630 1.00 90.19 83 LYS A C 1
ATOM 633 O O . LYS A 1 83 ? -0.803 -7.211 -13.345 1.00 90.19 83 LYS A O 1
ATOM 638 N N . LYS A 1 84 ? 1.371 -7.200 -12.779 1.00 89.94 84 LYS A N 1
ATOM 639 C CA . LYS A 1 84 ? 1.878 -8.143 -13.784 1.00 89.94 84 LYS A CA 1
ATOM 640 C C . LYS A 1 84 ? 2.652 -9.260 -13.089 1.00 89.94 84 LYS A C 1
ATOM 642 O O . LYS A 1 84 ? 3.001 -9.165 -11.913 1.00 89.94 84 LYS A O 1
ATOM 647 N N . GLY A 1 85 ? 2.924 -10.348 -13.806 1.00 87.81 85 GLY A N 1
ATOM 648 C CA . GLY A 1 85 ? 3.741 -11.442 -13.279 1.00 87.81 85 GLY A CA 1
ATOM 649 C C . GLY A 1 85 ? 5.167 -10.973 -12.974 1.00 87.81 85 GLY A C 1
ATOM 650 O O . GLY A 1 85 ? 5.985 -10.895 -13.885 1.00 87.81 85 GLY A O 1
ATOM 651 N N . GLY A 1 86 ? 5.453 -10.667 -11.705 1.00 85.69 86 GLY A N 1
ATOM 652 C CA . GLY A 1 86 ? 6.765 -10.195 -11.245 1.00 85.69 86 GLY A CA 1
ATOM 653 C C . GLY A 1 86 ? 6.983 -8.681 -11.340 1.00 85.69 86 GLY A C 1
ATOM 654 O O . GLY A 1 86 ? 8.107 -8.221 -11.142 1.00 85.69 86 GLY A O 1
ATOM 655 N N . SER A 1 87 ? 5.950 -7.888 -11.635 1.00 89.38 87 SER A N 1
ATOM 656 C CA . SER A 1 87 ? 6.066 -6.430 -11.586 1.00 89.38 87 SER A CA 1
ATOM 657 C C . SER A 1 87 ? 4.739 -5.721 -11.317 1.00 89.38 87 SER A C 1
ATOM 659 O O . SER A 1 87 ? 3.659 -6.279 -11.493 1.00 89.38 87 SER A O 1
ATOM 661 N N . ILE A 1 88 ? 4.818 -4.460 -10.900 1.00 92.31 88 ILE A N 1
ATOM 662 C CA . ILE A 1 88 ? 3.679 -3.563 -10.719 1.00 92.31 88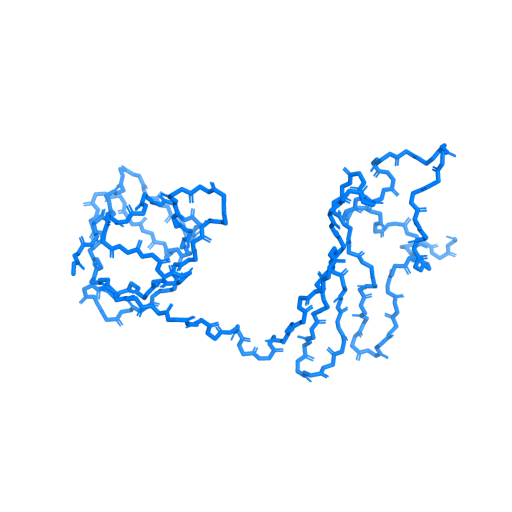 ILE A CA 1
ATOM 663 C C . ILE A 1 88 ? 4.011 -2.252 -11.420 1.00 92.31 88 ILE A C 1
ATOM 665 O O . ILE A 1 88 ? 4.941 -1.555 -11.011 1.00 92.31 88 ILE A O 1
ATOM 669 N N . ASP A 1 89 ? 3.252 -1.916 -12.458 1.00 94.31 89 ASP A N 1
ATOM 670 C CA . ASP A 1 89 ? 3.334 -0.603 -13.090 1.00 94.31 89 ASP A CA 1
ATOM 671 C C . ASP A 1 89 ? 2.485 0.380 -12.297 1.00 94.31 89 ASP A C 1
ATOM 673 O O . ASP A 1 89 ? 1.331 0.097 -11.990 1.00 94.31 89 ASP A O 1
ATOM 677 N N . VAL A 1 90 ? 3.057 1.529 -11.953 1.00 94.00 90 VAL A N 1
ATOM 678 C CA . VAL A 1 90 ? 2.414 2.567 -11.149 1.00 94.00 90 VAL A CA 1
ATOM 679 C C . VAL A 1 90 ? 2.313 3.843 -11.969 1.00 94.00 90 VAL A C 1
ATOM 681 O O . VAL A 1 90 ? 3.294 4.314 -12.554 1.00 94.00 90 VAL A O 1
ATOM 684 N N . ALA A 1 91 ? 1.117 4.420 -11.975 1.00 93.56 91 ALA A N 1
ATOM 685 C CA . ALA A 1 91 ? 0.786 5.666 -12.635 1.00 93.56 91 ALA A CA 1
ATOM 686 C C . ALA A 1 91 ? 0.366 6.738 -11.622 1.00 93.56 91 ALA A C 1
ATOM 688 O O . ALA A 1 91 ? -0.303 6.447 -10.630 1.00 93.56 91 ALA A O 1
ATOM 689 N N . LEU A 1 92 ? 0.729 7.988 -11.911 1.00 91.25 92 LEU A N 1
ATOM 690 C CA . LEU A 1 92 ? 0.219 9.178 -11.238 1.00 91.25 92 LEU A CA 1
ATOM 691 C C . LEU A 1 92 ? -0.605 10.001 -12.231 1.00 91.25 92 LEU A C 1
ATOM 693 O O . LEU A 1 92 ? -0.084 10.413 -13.266 1.00 91.25 92 LEU A O 1
ATOM 697 N N . PHE A 1 93 ? -1.879 10.244 -11.926 1.00 90.12 93 PHE A N 1
ATOM 698 C CA . PHE A 1 93 ? -2.848 10.919 -12.799 1.00 90.12 93 PHE A CA 1
ATOM 699 C C . PHE A 1 93 ? -2.834 10.347 -14.225 1.00 90.12 93 PHE A C 1
ATOM 701 O O . PHE A 1 93 ? -2.648 11.076 -15.200 1.00 90.12 93 PHE A O 1
ATOM 708 N N . ASP A 1 94 ? -2.952 9.018 -14.316 1.00 90.19 94 ASP A N 1
ATOM 709 C CA . ASP A 1 94 ? -2.934 8.233 -15.560 1.00 90.19 94 ASP A CA 1
ATOM 710 C C . ASP A 1 94 ? -1.639 8.344 -16.384 1.00 90.19 94 ASP A C 1
ATOM 712 O O . ASP A 1 94 ? -1.580 7.911 -17.536 1.00 90.19 94 ASP A O 1
ATOM 716 N N . ARG A 1 95 ? -0.566 8.898 -15.805 1.00 90.88 95 ARG A N 1
ATOM 717 C CA . ARG A 1 95 ? 0.758 8.958 -16.432 1.00 90.88 95 ARG A CA 1
ATOM 718 C C . ARG A 1 95 ? 1.710 7.965 -15.781 1.00 90.88 95 ARG A C 1
ATOM 720 O O . ARG A 1 95 ? 1.737 7.904 -14.552 1.00 90.88 95 ARG A O 1
ATOM 727 N N . PRO A 1 96 ? 2.529 7.234 -16.557 1.00 92.06 96 PRO A N 1
ATOM 728 C CA . PRO A 1 96 ? 3.542 6.350 -15.996 1.00 92.06 96 PRO A CA 1
ATOM 729 C C . PRO A 1 96 ? 4.429 7.100 -15.001 1.00 92.06 96 PRO A C 1
ATOM 731 O O . PRO A 1 96 ? 4.871 8.216 -15.279 1.00 92.06 96 PRO A O 1
ATOM 734 N N . PHE A 1 97 ? 4.682 6.486 -13.850 1.00 92.69 97 PHE A N 1
ATOM 735 C CA . PHE A 1 97 ? 5.527 7.063 -12.812 1.00 92.69 97 PHE A CA 1
ATOM 736 C C . PHE A 1 97 ? 6.674 6.131 -12.449 1.00 92.69 97 PHE A C 1
ATOM 738 O O . PHE A 1 97 ? 7.833 6.534 -12.524 1.00 92.69 97 PHE A O 1
ATOM 745 N N . MET A 1 98 ? 6.375 4.884 -12.092 1.00 92.00 98 MET A N 1
ATOM 746 C CA . MET A 1 98 ? 7.408 3.908 -11.768 1.00 92.00 98 MET A CA 1
ATOM 747 C C . MET A 1 98 ? 6.958 2.476 -12.032 1.00 92.00 98 MET A C 1
ATOM 749 O O . MET A 1 98 ? 5.761 2.209 -12.069 1.00 92.00 98 MET A O 1
ATOM 753 N N . THR A 1 99 ? 7.913 1.554 -12.131 1.00 89.88 99 THR A N 1
ATOM 754 C CA . THR A 1 99 ? 7.630 0.111 -12.104 1.00 89.88 99 THR A CA 1
ATOM 755 C C . THR A 1 99 ? 8.377 -0.538 -10.950 1.00 89.88 99 THR A C 1
ATOM 757 O O . THR A 1 99 ? 9.593 -0.383 -10.828 1.00 89.88 99 THR A O 1
ATOM 760 N N . PHE A 1 100 ? 7.653 -1.275 -10.113 1.00 88.56 100 PHE A N 1
ATOM 761 C CA . PHE A 1 100 ? 8.207 -2.095 -9.041 1.00 88.56 100 PHE A CA 1
ATOM 762 C C . PHE A 1 100 ? 8.351 -3.540 -9.521 1.00 88.56 100 PHE A C 1
ATOM 764 O O . PHE A 1 100 ? 7.357 -4.189 -9.818 1.00 88.56 100 PHE A O 1
ATOM 771 N N . HIS A 1 101 ? 9.574 -4.050 -9.592 1.00 84.56 101 HIS A N 1
ATOM 772 C CA . HIS A 1 101 ? 9.901 -5.411 -10.019 1.00 84.56 101 HIS A CA 1
ATOM 773 C C . HIS A 1 101 ? 10.161 -6.307 -8.811 1.00 84.56 101 HIS A C 1
ATOM 775 O O . HIS A 1 101 ? 10.841 -5.893 -7.871 1.00 84.56 101 HIS A O 1
ATOM 781 N N . HIS A 1 102 ? 9.651 -7.536 -8.843 1.00 82.25 102 HIS A N 1
ATOM 782 C CA . HIS A 1 102 ? 9.760 -8.517 -7.763 1.00 82.25 102 HIS A CA 1
ATOM 783 C C . HIS A 1 102 ? 9.749 -9.967 -8.292 1.00 82.25 102 HIS A C 1
ATOM 785 O O . HIS A 1 102 ? 9.595 -10.215 -9.486 1.00 82.25 102 HIS A O 1
ATOM 791 N N . GLY A 1 103 ? 9.893 -10.943 -7.389 1.00 78.38 103 GLY A N 1
ATOM 792 C CA . GLY A 1 103 ? 9.904 -12.375 -7.716 1.00 78.38 103 GLY A CA 1
ATOM 793 C C . GLY A 1 103 ? 11.295 -12.918 -8.054 1.00 78.38 103 GLY A C 1
ATOM 794 O O . GLY A 1 103 ? 12.286 -12.198 -7.985 1.00 78.38 103 GLY A O 1
ATOM 795 N N . ASP A 1 104 ? 11.360 -14.193 -8.438 1.00 78.12 104 ASP A N 1
ATOM 796 C CA . ASP A 1 104 ? 12.608 -14.978 -8.507 1.00 78.12 104 ASP A CA 1
ATOM 797 C C . ASP A 1 104 ? 13.638 -14.462 -9.523 1.00 78.12 104 ASP A C 1
ATOM 799 O O . ASP A 1 104 ? 14.827 -14.757 -9.424 1.00 78.12 104 ASP A O 1
ATOM 803 N N . ALA A 1 105 ? 13.198 -13.664 -10.500 1.00 71.50 105 ALA A N 1
ATOM 804 C CA . ALA A 1 105 ? 14.085 -13.017 -11.464 1.00 71.50 105 ALA A CA 1
ATOM 805 C C . ALA A 1 105 ? 14.942 -11.897 -10.839 1.00 71.50 105 ALA A C 1
ATOM 807 O O . ALA A 1 105 ? 15.902 -11.435 -11.465 1.00 71.50 105 ALA A O 1
ATOM 808 N N . TYR A 1 106 ? 14.599 -11.455 -9.626 1.00 69.31 106 TYR A N 1
ATOM 809 C CA . TYR A 1 106 ? 15.253 -10.368 -8.918 1.00 69.31 106 TYR A CA 1
ATOM 810 C C . TYR A 1 106 ? 15.675 -10.841 -7.520 1.00 69.31 106 TYR A C 1
ATOM 812 O O . TYR A 1 106 ? 14.820 -11.183 -6.707 1.00 69.31 106 TYR A O 1
ATOM 820 N N . PRO A 1 107 ? 16.976 -10.801 -7.166 1.00 68.38 107 PRO A N 1
ATOM 821 C CA . PRO A 1 107 ? 17.421 -11.212 -5.831 1.00 68.38 107 PRO A CA 1
ATOM 822 C C . PRO A 1 107 ? 16.835 -10.328 -4.717 1.00 68.38 107 PRO A C 1
ATOM 824 O O . PRO A 1 107 ? 16.809 -10.729 -3.555 1.00 68.38 107 PRO A O 1
ATOM 827 N N . LYS A 1 108 ? 16.404 -9.106 -5.067 1.00 70.69 108 LYS A N 1
ATOM 828 C CA . LYS A 1 108 ? 15.661 -8.156 -4.229 1.00 70.69 108 LYS A CA 1
ATOM 829 C C . LYS A 1 108 ? 14.726 -7.333 -5.110 1.00 70.69 108 LYS A C 1
ATOM 831 O O . LYS A 1 108 ? 15.090 -7.097 -6.261 1.00 70.69 108 LYS A O 1
ATOM 836 N N . PRO A 1 109 ? 13.600 -6.829 -4.582 1.00 76.50 109 PRO A N 1
ATOM 837 C CA . PRO A 1 109 ? 12.748 -5.935 -5.346 1.00 76.50 109 PRO A CA 1
ATOM 838 C C . PRO A 1 109 ? 13.474 -4.655 -5.780 1.00 76.50 109 PRO A C 1
ATOM 840 O O . PRO A 1 109 ? 14.299 -4.114 -5.036 1.00 76.50 109 PRO A O 1
ATOM 843 N N . VAL A 1 110 ? 13.154 -4.171 -6.979 1.00 77.94 110 VAL A N 1
ATOM 844 C CA . VAL A 1 110 ? 13.798 -3.007 -7.612 1.00 77.94 110 VAL A CA 1
ATOM 845 C C . VAL A 1 110 ? 12.737 -2.081 -8.186 1.00 77.94 110 VAL A C 1
ATOM 847 O O . VAL A 1 110 ? 11.743 -2.548 -8.728 1.00 77.94 110 VAL A O 1
ATOM 850 N N . ILE A 1 111 ? 12.961 -0.769 -8.123 1.00 81.62 111 ILE A N 1
ATOM 851 C CA . ILE A 1 111 ? 12.128 0.208 -8.828 1.00 81.62 111 ILE A CA 1
ATOM 852 C C . ILE A 1 111 ? 12.899 0.697 -10.054 1.00 81.62 111 ILE A C 1
ATOM 854 O O . ILE A 1 111 ? 13.986 1.243 -9.890 1.00 81.62 111 ILE A O 1
ATOM 858 N N . ASN A 1 112 ? 12.380 0.470 -11.265 1.00 79.25 112 ASN A N 1
ATOM 859 C CA . ASN A 1 112 ? 12.930 1.003 -12.519 1.00 79.25 112 ASN A CA 1
ATOM 860 C C . ASN A 1 112 ? 11.895 0.873 -13.655 1.00 79.25 112 ASN A C 1
ATOM 862 O O . ASN A 1 112 ? 11.458 -0.246 -13.919 1.00 79.25 112 ASN A O 1
ATOM 866 N N . PRO A 1 113 ? 11.519 1.950 -14.361 1.00 81.94 113 PRO A N 1
ATOM 867 C CA . PRO A 1 113 ? 11.986 3.327 -14.192 1.00 81.94 113 PRO A CA 1
ATOM 868 C C . PRO A 1 113 ? 11.396 4.013 -12.955 1.00 81.94 113 PRO A C 1
ATOM 870 O O . PRO A 1 113 ? 10.461 3.505 -12.343 1.00 81.94 113 PRO A O 1
ATOM 873 N N . ILE A 1 114 ? 11.954 5.175 -12.605 1.00 85.88 114 ILE A N 1
ATOM 874 C CA . ILE A 1 114 ? 11.264 6.225 -11.839 1.00 85.88 114 ILE A CA 1
ATOM 875 C C . ILE A 1 114 ? 11.322 7.476 -12.705 1.00 85.88 114 ILE A C 1
ATOM 877 O O . ILE A 1 114 ? 12.410 7.933 -13.060 1.00 85.88 114 ILE A O 1
ATOM 881 N N . LEU A 1 115 ? 10.166 8.006 -13.081 1.00 86.06 115 LEU A N 1
ATOM 882 C CA . LEU A 1 115 ? 10.057 9.079 -14.058 1.00 86.06 115 LEU A CA 1
ATOM 883 C C . LEU A 1 115 ? 9.924 10.447 -13.382 1.00 86.06 115 LEU A C 1
ATOM 885 O O . LEU A 1 115 ? 9.209 10.614 -12.393 1.00 86.06 115 LEU A O 1
ATOM 889 N N . THR A 1 116 ? 10.584 11.455 -13.954 1.00 83.56 116 THR A N 1
ATOM 890 C CA . THR A 1 116 ? 10.288 12.864 -13.658 1.00 83.56 116 THR A CA 1
ATOM 891 C C . THR A 1 116 ? 8.869 13.221 -14.127 1.00 83.56 116 THR A C 1
ATOM 893 O O . THR A 1 116 ? 8.304 12.517 -14.968 1.00 83.56 116 THR A O 1
ATOM 896 N N . PRO A 1 117 ? 8.308 14.376 -13.715 1.00 81.81 117 PRO A N 1
ATOM 897 C CA . PRO A 1 117 ? 7.048 14.874 -14.279 1.00 81.81 117 PRO A CA 1
ATOM 898 C C . PRO A 1 117 ? 7.053 15.031 -15.813 1.00 81.81 117 PRO A C 1
ATOM 900 O O . PRO A 1 117 ? 5.995 15.013 -16.439 1.00 81.81 117 PRO A O 1
ATOM 903 N N . GLY A 1 118 ? 8.237 15.183 -16.422 1.00 83.56 118 GLY A N 1
ATOM 904 C CA . GLY A 1 118 ? 8.426 15.244 -17.874 1.00 83.56 118 GLY A CA 1
ATOM 905 C C . GLY A 1 118 ? 8.602 13.882 -18.555 1.00 83.56 118 GLY A C 1
ATOM 906 O O . GLY A 1 118 ? 8.831 13.847 -19.759 1.00 83.56 118 GLY A O 1
ATOM 907 N N . GLY A 1 119 ? 8.528 12.772 -17.813 1.00 83.12 119 GLY A N 1
ATOM 908 C CA . GLY A 1 119 ? 8.676 11.414 -18.347 1.00 83.12 119 GLY A CA 1
ATOM 909 C C . GLY A 1 119 ? 10.124 10.948 -18.531 1.00 83.12 119 GLY A C 1
ATOM 910 O O . GLY A 1 119 ? 10.361 9.930 -19.173 1.00 83.12 119 GLY A O 1
ATOM 911 N N . VAL A 1 120 ? 11.105 11.671 -17.983 1.00 83.75 120 VAL A N 1
ATOM 912 C CA . VAL A 1 120 ? 12.525 11.285 -18.064 1.00 83.75 120 VAL A CA 1
ATOM 913 C C . VAL A 1 120 ? 12.838 10.269 -16.971 1.00 83.75 120 VAL A C 1
ATOM 915 O O . VAL A 1 120 ? 12.550 10.538 -15.807 1.00 83.75 120 VAL A O 1
ATOM 918 N N . ASN A 1 121 ? 13.454 9.135 -17.317 1.00 82.44 121 ASN A N 1
ATOM 919 C CA . ASN A 1 121 ? 13.925 8.175 -16.317 1.00 82.44 121 ASN A CA 1
ATOM 920 C C . ASN A 1 121 ? 15.053 8.793 -15.481 1.00 82.44 121 ASN A C 1
ATOM 922 O O . ASN A 1 121 ? 16.078 9.205 -16.017 1.00 82.44 121 ASN A O 1
ATOM 926 N N . MET A 1 122 ? 14.848 8.859 -14.167 1.00 75.69 122 MET A N 1
ATOM 927 C CA . MET A 1 122 ? 15.830 9.357 -13.201 1.00 75.69 122 MET A CA 1
ATOM 928 C C . MET A 1 122 ? 16.847 8.291 -12.785 1.00 75.69 122 MET A C 1
ATOM 930 O O . MET A 1 122 ? 17.772 8.584 -12.028 1.00 75.69 122 MET A O 1
ATOM 934 N N . LEU A 1 123 ? 16.666 7.056 -13.246 1.00 71.88 123 LEU A N 1
ATOM 935 C CA . LEU A 1 123 ? 17.551 5.938 -12.967 1.00 71.88 123 LEU A CA 1
ATOM 936 C C . LEU A 1 123 ? 18.404 5.618 -14.195 1.00 71.88 123 LEU A C 1
ATOM 938 O O . LEU A 1 123 ? 18.034 5.927 -15.329 1.00 71.88 123 LEU A O 1
ATOM 942 N N . ARG A 1 124 ? 19.553 4.969 -13.962 1.00 64.62 124 ARG A N 1
ATOM 943 C CA . ARG A 1 124 ? 20.351 4.372 -15.044 1.00 64.62 124 ARG A CA 1
ATOM 944 C C . ARG A 1 124 ? 19.452 3.426 -15.858 1.00 64.62 124 ARG A C 1
ATOM 946 O O . ARG A 1 124 ? 18.475 2.908 -15.309 1.00 64.62 124 ARG A O 1
ATOM 953 N N . GLU A 1 125 ? 19.769 3.257 -17.147 1.00 54.88 125 GLU A N 1
ATOM 954 C CA . GLU A 1 125 ? 19.004 2.463 -18.128 1.00 54.88 125 GLU A CA 1
ATOM 955 C C . GLU A 1 125 ? 18.375 1.189 -17.533 1.00 54.88 125 GLU A C 1
ATOM 957 O O . GLU A 1 125 ? 18.961 0.620 -16.606 1.00 54.88 125 GLU A O 1
ATOM 962 N N . PRO A 1 126 ? 17.212 0.721 -18.045 1.00 52.47 126 PRO A N 1
ATOM 963 C CA . PRO A 1 126 ? 16.520 -0.456 -17.524 1.00 52.47 126 PRO A CA 1
ATOM 964 C C . PRO A 1 126 ? 17.508 -1.598 -17.302 1.00 52.47 126 PRO A C 1
ATOM 966 O O . PRO A 1 126 ? 18.030 -2.176 -18.255 1.00 52.47 126 PRO A O 1
ATOM 969 N N . MET A 1 127 ? 17.820 -1.887 -16.038 1.00 53.69 127 MET A N 1
ATOM 970 C CA . MET A 1 127 ? 18.766 -2.950 -15.738 1.00 53.69 127 MET A CA 1
ATOM 971 C C . MET A 1 127 ? 18.127 -4.257 -16.198 1.00 53.69 127 MET A C 1
ATOM 973 O O . MET A 1 1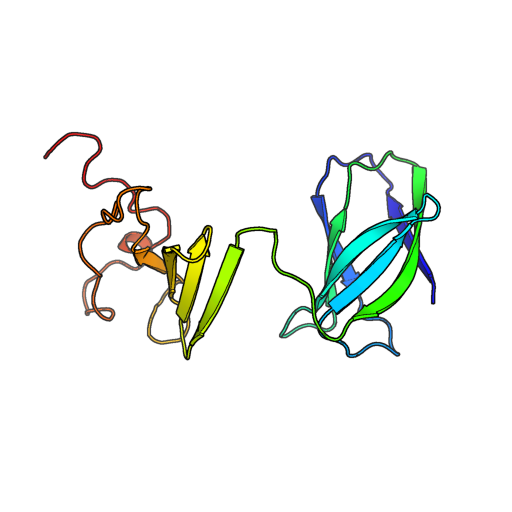27 ? 17.029 -4.600 -15.755 1.00 53.69 127 MET A O 1
ATOM 977 N N . GLY A 1 128 ? 18.794 -4.965 -17.110 1.00 54.38 128 GLY A N 1
ATOM 978 C CA . GLY A 1 128 ? 18.350 -6.278 -17.567 1.00 54.38 128 GLY A CA 1
ATOM 979 C C . GLY A 1 128 ? 18.254 -7.289 -16.418 1.00 54.38 128 GLY A C 1
ATOM 980 O O . GLY A 1 128 ? 18.608 -7.004 -15.266 1.00 54.38 128 GLY A O 1
ATOM 981 N N . ARG A 1 129 ? 17.800 -8.511 -16.734 1.00 55.19 129 ARG A N 1
ATOM 982 C CA . ARG A 1 129 ? 17.822 -9.643 -15.787 1.00 55.19 129 ARG A CA 1
ATOM 983 C C . ARG A 1 129 ? 19.196 -9.756 -15.117 1.00 55.19 129 ARG A C 1
ATOM 985 O O . ARG A 1 129 ? 20.200 -9.381 -15.718 1.00 55.19 129 ARG A O 1
ATOM 992 N N . TYR A 1 130 ? 19.208 -10.223 -13.869 1.00 55.28 130 TYR A N 1
ATOM 993 C CA . TYR A 1 130 ? 20.439 -10.428 -13.104 1.00 55.28 130 TYR A CA 1
ATOM 994 C C . TYR A 1 130 ? 21.487 -11.168 -13.943 1.00 55.28 130 TYR A C 1
ATOM 996 O O . TYR A 1 130 ? 21.173 -12.201 -14.540 1.00 55.28 130 TYR A O 1
ATOM 1004 N N . ALA A 1 131 ? 22.700 -10.622 -13.998 1.00 58.28 131 ALA A N 1
ATOM 1005 C CA . ALA A 1 131 ? 23.839 -11.266 -14.634 1.00 58.28 131 ALA A CA 1
ATOM 1006 C C . ALA A 1 131 ? 24.853 -11.698 -13.568 1.00 58.28 131 ALA A C 1
ATOM 1008 O O . ALA A 1 131 ? 25.085 -10.986 -12.586 1.00 58.28 131 ALA A O 1
ATOM 1009 N N . ASP A 1 132 ? 25.477 -12.859 -13.774 1.00 53.06 132 ASP A N 1
ATOM 1010 C CA . ASP A 1 132 ? 26.532 -13.355 -12.890 1.00 53.06 132 ASP A CA 1
ATOM 1011 C C . ASP A 1 132 ? 27.660 -12.318 -12.759 1.00 53.06 132 ASP A C 1
ATOM 1013 O O . ASP A 1 132 ? 28.212 -11.842 -13.753 1.00 53.06 132 ASP A O 1
ATOM 1017 N N . GLY A 1 133 ? 27.997 -11.962 -11.515 1.00 56.50 133 GLY A N 1
ATOM 1018 C CA . GLY A 1 133 ? 29.020 -10.962 -11.185 1.00 56.50 133 GLY A CA 1
ATOM 1019 C C . GLY A 1 133 ? 28.481 -9.612 -10.698 1.00 56.50 133 GLY A C 1
ATOM 1020 O O . GLY A 1 133 ? 29.251 -8.818 -10.158 1.00 56.50 133 GLY A O 1
ATOM 1021 N N . GLU A 1 134 ? 27.176 -9.350 -10.806 1.00 57.03 134 GLU A N 1
ATOM 1022 C CA . GLU A 1 134 ? 26.559 -8.160 -10.209 1.00 57.03 134 GLU A CA 1
ATOM 1023 C C . GLU A 1 134 ? 26.335 -8.345 -8.700 1.00 57.03 134 GLU A C 1
ATOM 1025 O O . GLU A 1 134 ? 25.753 -9.340 -8.250 1.00 57.03 134 GLU A O 1
ATOM 1030 N N . HIS A 1 135 ? 26.760 -7.374 -7.883 1.00 58.44 135 HIS A N 1
ATOM 1031 C CA . HIS A 1 135 ? 26.551 -7.468 -6.440 1.00 58.44 135 HIS A CA 1
ATOM 1032 C C . HIS A 1 135 ? 25.071 -7.190 -6.102 1.00 58.44 135 HIS A C 1
ATOM 1034 O O . HIS A 1 135 ? 24.556 -6.141 -6.480 1.00 58.44 135 HIS A O 1
ATOM 1040 N N . PRO A 1 136 ? 24.369 -8.022 -5.309 1.00 56.78 136 PRO A N 1
ATOM 1041 C CA . PRO A 1 136 ? 22.940 -7.823 -5.012 1.00 56.78 136 PRO A CA 1
ATOM 1042 C C . PRO A 1 136 ? 22.583 -6.484 -4.334 1.00 56.78 136 PRO A C 1
ATOM 1044 O O . PRO A 1 136 ? 21.456 -6.005 -4.431 1.00 56.78 136 PRO A O 1
ATOM 1047 N N . TRP A 1 137 ? 23.535 -5.862 -3.627 1.00 55.97 137 TRP A N 1
ATOM 1048 C CA . TRP A 1 137 ? 23.372 -4.516 -3.045 1.00 55.97 137 TRP A CA 1
ATOM 1049 C C . TRP A 1 137 ? 23.479 -3.393 -4.085 1.00 55.97 137 TRP A C 1
ATOM 1051 O O . TRP A 1 137 ? 23.003 -2.294 -3.828 1.00 55.97 137 TRP A O 1
ATOM 1061 N N . GLN A 1 138 ? 24.039 -3.675 -5.264 1.00 56.62 138 GLN A N 1
ATOM 1062 C CA . GLN A 1 138 ? 24.121 -2.748 -6.391 1.00 56.62 138 GLN A CA 1
ATOM 1063 C C . GLN A 1 138 ? 22.835 -2.721 -7.241 1.00 56.62 138 GLN A C 1
ATOM 1065 O O . GLN A 1 138 ? 22.859 -2.271 -8.380 1.00 56.62 138 GLN A O 1
ATOM 1070 N N . ARG A 1 139 ? 21.692 -3.184 -6.727 1.00 57.66 139 ARG A N 1
ATOM 1071 C CA . ARG A 1 139 ? 20.421 -3.101 -7.467 1.00 57.66 139 ARG A CA 1
ATOM 1072 C C . ARG A 1 139 ? 19.210 -2.686 -6.631 1.00 57.66 139 ARG A C 1
ATOM 1074 O O . ARG A 1 139 ? 18.129 -2.547 -7.183 1.00 57.66 139 ARG A O 1
ATOM 1081 N N . GLY A 1 140 ? 19.369 -2.487 -5.321 1.00 54.09 140 GLY A N 1
ATOM 1082 C CA . GLY A 1 140 ? 18.258 -2.080 -4.451 1.00 54.09 140 GLY A CA 1
ATOM 1083 C C . GLY A 1 140 ? 17.760 -0.654 -4.729 1.00 54.09 140 GLY A C 1
ATOM 1084 O O . GLY A 1 140 ? 18.369 0.080 -5.506 1.00 54.09 140 GLY A O 1
ATOM 1085 N N . LEU A 1 141 ? 16.703 -0.243 -4.010 1.00 53.28 141 LEU A N 1
ATOM 1086 C CA . LEU A 1 141 ? 16.121 1.120 -3.967 1.00 53.28 141 LEU A CA 1
ATOM 1087 C C . LEU A 1 141 ? 17.151 2.272 -3.894 1.00 53.28 141 LEU A C 1
ATOM 1089 O O . LEU A 1 141 ? 16.815 3.422 -4.149 1.00 53.28 141 LEU A O 1
ATOM 1093 N N . THR A 1 142 ? 18.391 1.969 -3.517 1.00 46.97 142 THR A N 1
ATOM 1094 C CA . THR A 1 142 ? 19.464 2.886 -3.139 1.00 46.97 142 THR A CA 1
ATOM 1095 C C . THR A 1 142 ? 20.568 3.105 -4.172 1.00 46.97 142 THR A 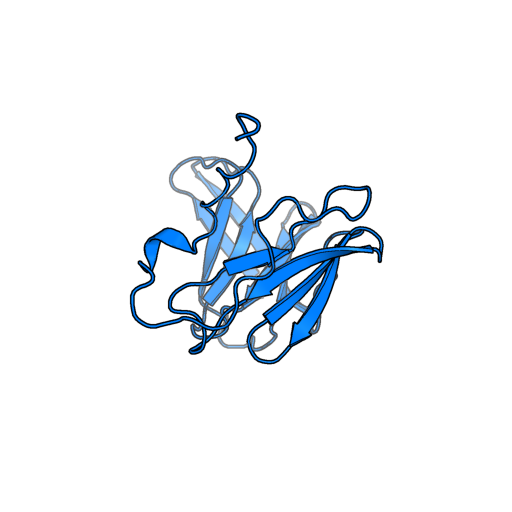C 1
ATOM 1097 O O . THR A 1 142 ? 21.503 3.840 -3.860 1.00 46.97 142 THR A O 1
ATOM 1100 N N . LEU A 1 143 ? 20.494 2.592 -5.407 1.00 48.25 143 LEU A N 1
ATOM 1101 C CA . LEU A 1 143 ? 21.376 3.100 -6.477 1.00 48.25 143 LEU A CA 1
ATOM 1102 C C . LEU A 1 143 ? 20.810 4.363 -7.124 1.00 48.25 143 LEU A C 1
ATOM 1104 O O . LEU A 1 143 ? 20.557 4.454 -8.319 1.00 48.25 143 LEU A O 1
ATOM 1108 N N . MET A 1 144 ? 20.648 5.362 -6.256 1.00 48.97 144 MET A N 1
ATOM 1109 C CA . MET A 1 144 ? 20.270 6.741 -6.558 1.00 48.97 144 MET A CA 1
ATOM 1110 C C . MET A 1 144 ? 21.480 7.631 -6.904 1.00 48.97 144 MET A C 1
ATOM 1112 O O . MET A 1 144 ? 21.330 8.837 -7.076 1.00 48.97 144 MET A O 1
ATOM 1116 N N . GLN A 1 145 ? 22.695 7.087 -7.012 1.00 43.44 145 GLN A N 1
ATOM 1117 C CA . GLN A 1 145 ? 23.891 7.873 -7.333 1.00 43.44 145 GLN A CA 1
ATOM 1118 C C . GLN A 1 145 ? 24.483 7.468 -8.682 1.00 43.44 145 GLN A C 1
ATOM 1120 O O . GLN A 1 145 ? 25.431 6.696 -8.767 1.00 43.44 145 GLN A O 1
ATOM 1125 N N . GLY A 1 146 ? 23.909 8.026 -9.746 1.00 42.03 146 GLY A N 1
ATOM 1126 C CA . GLY A 1 146 ? 24.502 8.027 -11.086 1.00 42.03 146 GLY A CA 1
ATOM 1127 C C . GLY A 1 146 ? 24.456 9.381 -11.797 1.00 42.03 146 GLY A C 1
ATOM 1128 O O . GLY A 1 146 ? 24.855 9.448 -12.948 1.00 42.03 146 GLY A O 1
ATOM 1129 N N . ALA A 1 147 ? 23.954 10.445 -11.151 1.00 41.72 147 ALA A N 1
ATOM 1130 C CA . ALA A 1 147 ? 23.908 11.783 -11.755 1.00 41.72 147 ALA A CA 1
ATOM 1131 C C . ALA A 1 147 ? 23.958 12.960 -10.758 1.00 41.72 147 ALA A C 1
ATOM 1133 O O . ALA A 1 147 ? 23.789 14.100 -11.173 1.00 41.72 147 ALA A O 1
ATOM 1134 N N . ILE A 1 148 ? 24.215 12.744 -9.457 1.00 41.56 148 ILE A N 1
ATOM 1135 C CA . ILE A 1 148 ? 24.301 13.871 -8.498 1.00 41.56 148 ILE A CA 1
ATOM 1136 C C . ILE A 1 148 ? 25.539 14.758 -8.762 1.00 41.56 148 ILE A C 1
ATOM 1138 O O . ILE A 1 148 ? 25.530 15.925 -8.391 1.00 41.56 148 ILE A O 1
ATOM 1142 N N . ASN A 1 149 ? 26.551 14.264 -9.489 1.00 36.94 149 ASN A N 1
ATOM 1143 C CA . ASN A 1 149 ? 27.772 15.025 -9.790 1.00 36.94 149 ASN A CA 1
ATOM 1144 C C . ASN A 1 149 ? 28.069 15.234 -11.287 1.00 36.94 149 ASN A C 1
ATOM 1146 O O . ASN A 1 149 ? 29.145 15.728 -11.604 1.00 36.94 149 ASN A O 1
ATOM 1150 N N . GLY A 1 150 ? 27.163 14.884 -12.209 1.00 37.09 150 GLY A N 1
ATOM 1151 C CA . GLY A 1 150 ? 27.405 15.105 -13.645 1.00 37.09 150 GLY A CA 1
ATOM 1152 C C . GLY A 1 150 ? 28.654 14.405 -14.210 1.00 37.09 150 GLY A C 1
ATOM 1153 O O . GLY A 1 150 ? 29.306 14.967 -15.088 1.00 37.09 150 GLY A O 1
ATOM 1154 N N . VAL A 1 151 ? 28.982 13.205 -13.709 1.00 34.84 151 VAL A N 1
ATOM 1155 C CA . VAL A 1 151 ? 30.037 12.317 -14.237 1.00 34.84 151 VAL A CA 1
ATOM 1156 C C . VAL A 1 151 ? 29.460 10.933 -14.484 1.00 34.84 151 VAL A C 1
ATOM 1158 O O . VAL A 1 151 ? 28.768 10.438 -13.563 1.00 34.84 151 VAL A O 1
#